Protein AF-A0A3D1IK55-F1 (afdb_monomer)

Solvent-accessible surface area (backbone atoms only — not comparable to full-atom values): 6256 Å² total; per-residue (Å²): 141,75,85,78,83,65,84,74,52,71,67,59,51,53,50,52,52,51,49,52,53,51,52,52,53,51,43,46,46,68,68,41,49,51,53,51,38,65,66,31,46,86,76,38,97,50,86,64,52,28,57,50,52,53,52,52,51,50,52,49,51,52,48,50,52,51,51,49,60,69,70,41,86,68,83,65,91,83,64,78,96,79,74,87,78,71,67,88,68,52,72,64,56,56,52,51,50,68,71,73,107

pLDDT: mean 78.89, std 16.86, range [40.12, 97.06]

Structure (mmCIF, N/CA/C/O backbone):
data_AF-A0A3D1IK55-F1
#
_entry.id   AF-A0A3D1IK55-F1
#
loop_
_atom_site.group_PDB
_atom_site.id
_atom_site.type_symbol
_atom_site.label_atom_id
_atom_site.label_alt_id
_atom_site.label_comp_id
_atom_site.label_asym_id
_atom_site.label_entity_id
_atom_site.label_seq_id
_atom_site.pdbx_PDB_ins_code
_atom_site.Cartn_x
_atom_site.Cartn_y
_atom_site.Cartn_z
_atom_site.occupancy
_atom_site.B_iso_or_equiv
_atom_site.auth_seq_id
_atom_site.auth_comp_id
_atom_site.auth_asym_id
_atom_site.auth_atom_id
_atom_site.pdbx_PDB_model_num
ATOM 1 N N . PRO A 1 1 ? -10.139 -14.509 28.830 1.00 49.94 1 PRO A N 1
ATOM 2 C CA . PRO A 1 1 ? -9.577 -13.491 27.900 1.00 49.94 1 PRO A CA 1
ATOM 3 C C . PRO A 1 1 ? -10.047 -12.035 28.146 1.00 49.94 1 PRO A C 1
ATOM 5 O O . PRO A 1 1 ? -9.653 -11.146 27.406 1.00 49.94 1 PRO A O 1
ATOM 8 N N . VAL A 1 2 ? -10.796 -11.778 29.229 1.00 51.91 2 VAL A N 1
ATOM 9 C CA . VAL A 1 2 ? -11.168 -10.440 29.752 1.00 51.91 2 VAL A CA 1
ATOM 10 C C . VAL A 1 2 ? -10.294 -10.058 30.975 1.00 51.91 2 VAL A C 1
ATOM 12 O O . VAL A 1 2 ? -10.516 -9.059 31.644 1.00 51.91 2 VAL A O 1
ATOM 15 N N . LEU A 1 3 ? -9.281 -10.876 31.293 1.00 60.66 3 LEU A N 1
ATOM 16 C CA . LEU A 1 3 ? -8.576 -10.866 32.586 1.00 60.66 3 LEU A CA 1
ATOM 17 C C . LEU A 1 3 ? -7.449 -9.822 32.715 1.00 60.66 3 LEU A C 1
ATOM 19 O O . LEU A 1 3 ? -6.943 -9.624 33.811 1.00 60.66 3 LEU A O 1
ATOM 23 N N . PHE A 1 4 ? -7.098 -9.105 31.644 1.00 59.81 4 PHE A N 1
ATOM 24 C CA . PHE A 1 4 ? -6.170 -7.965 31.689 1.00 59.81 4 PHE A CA 1
ATOM 25 C C . PHE A 1 4 ? -6.883 -6.679 31.257 1.00 59.81 4 PHE A C 1
ATOM 27 O O . PHE A 1 4 ? -6.470 -6.006 30.318 1.00 59.81 4 PHE A O 1
ATOM 34 N N . GLY A 1 5 ? -8.000 -6.371 31.925 1.00 56.53 5 GLY A N 1
ATOM 35 C CA . GLY A 1 5 ? -8.876 -5.222 31.674 1.00 56.53 5 GLY A CA 1
ATOM 36 C C . GLY A 1 5 ? -8.224 -3.857 31.911 1.00 56.53 5 GLY A C 1
ATOM 37 O O . GLY A 1 5 ? -8.634 -3.110 32.794 1.00 56.53 5 GLY A O 1
ATOM 38 N N . ARG A 1 6 ? -7.216 -3.504 31.113 1.00 70.81 6 ARG A N 1
ATOM 39 C CA . ARG A 1 6 ? -6.701 -2.141 31.013 1.00 70.81 6 ARG A CA 1
ATOM 40 C C . ARG A 1 6 ? -6.997 -1.621 29.622 1.00 70.81 6 ARG A C 1
ATOM 42 O O . ARG A 1 6 ? -6.419 -2.073 28.640 1.00 70.81 6 ARG A O 1
ATOM 49 N N . ILE A 1 7 ? -7.919 -0.667 29.559 1.00 75.06 7 ILE A N 1
ATOM 50 C CA . ILE A 1 7 ? -8.149 0.130 28.359 1.00 75.06 7 ILE A CA 1
ATOM 51 C C . ILE A 1 7 ? -6.857 0.937 28.151 1.00 75.06 7 ILE A C 1
ATOM 53 O O . ILE A 1 7 ? -6.496 1.711 29.044 1.00 75.06 7 ILE A O 1
ATOM 57 N N . PRO A 1 8 ? -6.110 0.731 27.052 1.00 79.69 8 PRO A N 1
ATOM 58 C CA . PRO A 1 8 ? -4.865 1.451 26.825 1.00 79.69 8 PRO A CA 1
ATOM 59 C C . PRO A 1 8 ? -5.129 2.958 26.768 1.00 79.69 8 PRO A C 1
ATOM 61 O O . PRO A 1 8 ? -6.182 3.408 26.306 1.00 79.69 8 PRO A O 1
ATOM 64 N N . SER A 1 9 ? -4.167 3.745 27.254 1.00 88.25 9 SER A N 1
ATOM 65 C CA . SER A 1 9 ? -4.266 5.203 27.195 1.00 88.25 9 SER A CA 1
ATOM 66 C C . SER A 1 9 ? -4.376 5.671 25.739 1.00 88.25 9 SER A C 1
ATOM 68 O O . SER A 1 9 ? -3.865 5.008 24.830 1.00 88.25 9 SER A O 1
ATOM 70 N N . ARG A 1 10 ? -5.015 6.826 25.503 1.00 88.56 10 ARG A N 1
ATOM 71 C CA . ARG A 1 10 ? -5.118 7.407 24.150 1.00 88.56 10 ARG A CA 1
ATOM 72 C C . ARG A 1 10 ? -3.741 7.522 23.489 1.00 88.56 10 ARG A C 1
ATOM 74 O O . ARG A 1 10 ? -3.581 7.065 22.368 1.00 88.56 10 ARG A O 1
ATOM 81 N N . ALA A 1 11 ? -2.744 7.986 24.242 1.00 90.44 11 ALA A N 1
ATOM 82 C CA . ALA A 1 11 ? -1.365 8.100 23.777 1.00 90.44 11 ALA A CA 1
ATOM 83 C C . ALA A 1 11 ? -0.775 6.757 23.314 1.00 90.44 11 ALA A C 1
ATOM 85 O O . ALA A 1 11 ? -0.144 6.694 22.266 1.00 90.44 11 ALA A O 1
ATOM 86 N N . THR A 1 12 ? -1.010 5.666 24.051 1.00 89.94 12 THR A N 1
ATOM 87 C CA . THR A 1 12 ? -0.525 4.329 23.664 1.00 89.94 12 THR A CA 1
ATOM 88 C C . THR A 1 12 ? -1.178 3.841 22.372 1.00 89.94 12 THR A C 1
ATOM 90 O O . THR A 1 12 ? -0.509 3.249 21.529 1.00 89.94 12 THR A O 1
ATOM 93 N N . ARG A 1 13 ? -2.477 4.104 22.195 1.00 89.50 13 ARG A N 1
ATOM 94 C CA . ARG A 1 13 ? -3.197 3.742 20.970 1.00 89.50 13 ARG A CA 1
ATOM 95 C C . ARG A 1 13 ? -2.703 4.551 19.773 1.00 89.50 13 ARG A C 1
ATOM 97 O O . ARG A 1 13 ? -2.431 3.967 18.728 1.00 89.50 13 ARG A O 1
ATOM 104 N N . ASP A 1 14 ? -2.543 5.858 19.936 1.00 92.56 14 ASP A N 1
ATOM 105 C CA . ASP A 1 14 ? -2.097 6.744 18.860 1.00 92.56 14 ASP A CA 1
ATOM 106 C C . ASP A 1 14 ? -0.647 6.412 18.460 1.00 92.56 14 ASP A C 1
ATOM 108 O O . ASP A 1 14 ? -0.341 6.323 17.272 1.00 92.56 14 ASP A O 1
ATOM 112 N N . LEU A 1 15 ? 0.210 6.080 19.437 1.00 94.56 15 LEU A N 1
ATOM 113 C CA . LEU A 1 15 ? 1.547 5.533 19.198 1.00 94.56 15 LEU A CA 1
ATOM 114 C C . LEU A 1 15 ? 1.491 4.224 18.394 1.00 94.56 15 LEU A C 1
ATOM 116 O O . LEU A 1 15 ? 2.220 4.086 17.417 1.00 94.56 15 LEU A O 1
ATOM 120 N N . SER A 1 16 ? 0.634 3.267 18.773 1.00 93.50 16 SER A N 1
ATOM 121 C CA . SER A 1 16 ? 0.538 1.986 18.054 1.00 93.50 16 SER A CA 1
ATOM 122 C C . SER A 1 16 ? 0.032 2.140 16.618 1.00 93.50 16 SER A C 1
ATOM 124 O O . SER A 1 16 ? 0.543 1.473 15.721 1.00 93.50 16 SER A O 1
ATOM 126 N N . LEU A 1 17 ? -0.928 3.045 16.389 1.00 93.06 17 LEU A N 1
ATOM 127 C CA . LEU A 1 17 ? -1.460 3.333 15.057 1.00 93.06 17 LEU A CA 1
ATOM 128 C C . LEU A 1 17 ? -0.405 4.026 14.189 1.00 93.06 17 LEU A C 1
ATOM 130 O O . LEU A 1 17 ? -0.198 3.626 13.046 1.00 93.06 17 LEU A O 1
ATOM 134 N N . GLY A 1 18 ? 0.307 5.012 14.744 1.00 93.56 18 GLY A N 1
ATOM 135 C CA . GLY A 1 18 ? 1.410 5.683 14.056 1.00 93.56 18 GLY A CA 1
ATOM 136 C C . GLY A 1 18 ? 2.568 4.736 13.739 1.00 93.56 18 GLY A C 1
ATOM 137 O O . GLY A 1 18 ? 3.109 4.774 12.637 1.00 93.56 18 GLY A O 1
ATOM 138 N N . PHE A 1 19 ? 2.910 3.836 14.665 1.00 96.19 19 PHE A N 1
ATOM 139 C CA . PHE A 1 19 ? 3.921 2.806 14.436 1.00 96.19 19 PHE A CA 1
ATOM 140 C C . PHE A 1 19 ? 3.518 1.866 13.295 1.00 96.19 19 PHE A C 1
ATOM 142 O O . PHE A 1 19 ? 4.300 1.675 12.367 1.00 96.19 19 PHE A O 1
ATOM 149 N N . ALA A 1 20 ? 2.293 1.332 13.316 1.00 94.75 20 ALA A N 1
ATOM 150 C CA . ALA A 1 20 ? 1.795 0.459 12.254 1.00 94.75 20 ALA A CA 1
ATOM 151 C C . ALA A 1 20 ? 1.793 1.160 10.883 1.00 94.75 20 ALA A C 1
ATOM 153 O O . ALA A 1 20 ? 2.261 0.585 9.900 1.00 94.75 20 ALA A O 1
ATOM 154 N N . ALA A 1 21 ? 1.348 2.420 10.828 1.00 94.50 21 ALA A N 1
ATOM 155 C CA . ALA A 1 21 ? 1.394 3.225 9.609 1.00 94.50 21 ALA A CA 1
ATOM 156 C C . ALA A 1 21 ? 2.836 3.418 9.103 1.00 94.50 21 ALA A C 1
ATOM 158 O O . ALA A 1 21 ? 3.106 3.229 7.919 1.00 94.50 21 ALA A O 1
ATOM 159 N N . GLY A 1 22 ? 3.779 3.726 9.999 1.00 95.50 22 GLY A N 1
ATOM 160 C CA . GLY A 1 22 ? 5.194 3.874 9.657 1.00 95.50 22 GLY A CA 1
ATOM 161 C C . GLY A 1 22 ? 5.817 2.587 9.110 1.00 95.50 22 GLY A C 1
ATOM 162 O O . GLY A 1 22 ? 6.498 2.625 8.086 1.00 95.50 22 GLY A O 1
ATOM 163 N N . VAL A 1 23 ? 5.540 1.440 9.742 1.00 97.06 23 VAL A N 1
ATOM 164 C CA . VAL A 1 23 ? 6.004 0.122 9.274 1.00 97.06 23 VAL A CA 1
ATOM 165 C C . VAL A 1 23 ? 5.474 -0.179 7.872 1.00 97.06 23 VAL A C 1
ATOM 167 O O . VAL A 1 23 ? 6.236 -0.623 7.016 1.00 97.06 23 VAL A O 1
ATOM 170 N N . MET A 1 24 ? 4.195 0.102 7.607 1.00 96.19 24 MET A N 1
ATOM 171 C CA . MET A 1 24 ? 3.584 -0.168 6.304 1.00 96.19 24 MET A CA 1
ATOM 172 C C . MET A 1 24 ? 4.136 0.741 5.197 1.00 96.19 24 MET A C 1
ATOM 174 O O . MET A 1 24 ? 4.380 0.270 4.085 1.00 96.19 24 MET A O 1
ATOM 178 N N . LEU A 1 25 ? 4.413 2.015 5.500 1.00 95.69 25 LEU A N 1
ATOM 179 C CA . LEU A 1 25 ? 5.093 2.919 4.567 1.00 95.69 25 LEU A CA 1
ATOM 180 C C . LEU A 1 25 ? 6.514 2.435 4.256 1.00 95.69 25 LEU A C 1
ATOM 182 O O . LEU A 1 25 ? 6.875 2.324 3.087 1.00 95.69 25 LEU A O 1
ATOM 186 N N . ALA A 1 26 ? 7.303 2.082 5.275 1.00 96.44 26 ALA A N 1
ATOM 187 C CA . ALA A 1 26 ? 8.656 1.567 5.075 1.00 96.44 26 ALA A CA 1
ATOM 188 C C . ALA A 1 26 ? 8.658 0.275 4.240 1.00 96.44 26 ALA A C 1
ATOM 190 O O . ALA A 1 26 ? 9.423 0.164 3.285 1.00 96.44 26 ALA A O 1
ATOM 191 N N . ALA A 1 27 ? 7.763 -0.669 4.546 1.00 96.00 27 ALA A N 1
ATOM 192 C CA . ALA A 1 27 ? 7.601 -1.898 3.772 1.00 96.00 27 ALA A CA 1
ATOM 193 C C . ALA A 1 27 ? 7.207 -1.611 2.315 1.00 96.00 27 ALA A C 1
ATOM 195 O O . ALA A 1 27 ? 7.749 -2.225 1.400 1.00 96.00 27 ALA A O 1
ATOM 196 N N . SER A 1 28 ? 6.326 -0.636 2.079 1.00 95.19 28 SER A N 1
ATOM 197 C CA . SER A 1 28 ? 5.945 -0.238 0.720 1.00 95.19 28 SER A CA 1
ATOM 198 C C . SER A 1 28 ? 7.156 0.244 -0.087 1.00 95.19 28 SER A C 1
ATOM 200 O O . SER A 1 28 ? 7.323 -0.155 -1.234 1.00 95.19 28 SER A O 1
ATOM 202 N N . PHE A 1 29 ? 8.058 1.028 0.506 1.00 94.50 29 PHE A N 1
ATOM 203 C CA . PHE A 1 29 ? 9.271 1.476 -0.186 1.00 94.50 29 PHE A CA 1
ATOM 204 C C . PHE A 1 29 ? 10.321 0.368 -0.345 1.00 94.50 29 PHE A C 1
ATOM 206 O O . PHE A 1 29 ? 10.754 0.089 -1.462 1.00 94.50 29 PHE A O 1
ATOM 213 N N . PHE A 1 30 ? 10.729 -0.271 0.754 1.00 94.94 30 PHE A N 1
ATOM 214 C CA . PHE A 1 30 ? 11.862 -1.201 0.758 1.00 94.94 30 PHE A CA 1
ATOM 215 C C . PHE A 1 30 ? 11.519 -2.597 0.245 1.00 94.94 30 PHE A C 1
ATOM 217 O O . PHE A 1 30 ? 12.379 -3.258 -0.328 1.00 94.94 30 PHE A O 1
ATOM 224 N N . SER A 1 31 ? 10.290 -3.065 0.461 1.00 95.81 31 SER A N 1
ATOM 225 C CA . SER A 1 31 ? 9.877 -4.424 0.097 1.00 95.81 31 SER A CA 1
ATOM 226 C C . SER A 1 31 ? 9.046 -4.485 -1.178 1.00 95.81 31 SER A C 1
ATOM 228 O O . SER A 1 31 ? 8.936 -5.568 -1.744 1.00 95.81 31 SER A O 1
ATOM 230 N N . LEU A 1 32 ? 8.472 -3.366 -1.637 1.00 94.62 32 LEU A N 1
ATOM 231 C CA . LEU A 1 32 ? 7.688 -3.331 -2.876 1.00 94.62 32 LEU A CA 1
ATOM 232 C C . LEU A 1 32 ? 8.339 -2.450 -3.946 1.00 94.62 32 LEU A C 1
ATOM 234 O O . LEU A 1 32 ? 8.696 -2.968 -4.997 1.00 94.62 32 LEU A O 1
ATOM 238 N N . ILE A 1 33 ? 8.531 -1.148 -3.698 1.00 94.25 33 ILE A N 1
ATOM 239 C CA . ILE A 1 33 ? 8.961 -0.198 -4.743 1.00 94.25 33 ILE A CA 1
ATOM 240 C C . ILE A 1 33 ? 10.378 -0.490 -5.242 1.00 94.25 33 ILE A C 1
ATOM 242 O O . ILE A 1 33 ? 10.567 -0.603 -6.450 1.00 94.25 33 ILE A O 1
ATOM 246 N N . ILE A 1 34 ? 11.360 -0.623 -4.344 1.00 93.75 34 ILE A N 1
ATOM 247 C CA . ILE A 1 34 ? 12.750 -0.896 -4.748 1.00 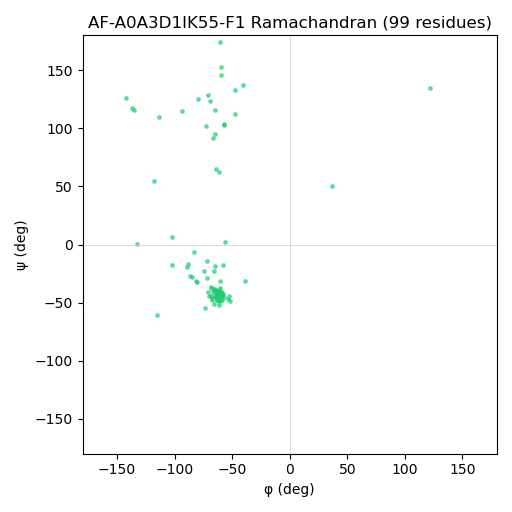93.75 34 ILE A CA 1
ATOM 248 C C . ILE A 1 34 ? 12.843 -2.237 -5.503 1.00 93.75 34 ILE A C 1
ATOM 250 O O . ILE A 1 34 ? 13.282 -2.219 -6.651 1.00 93.75 34 ILE A O 1
ATOM 254 N N . PRO A 1 35 ? 12.325 -3.367 -4.971 1.00 93.38 35 PRO A N 1
ATOM 255 C CA . PRO A 1 35 ? 12.348 -4.632 -5.706 1.00 93.38 35 PRO A CA 1
ATOM 256 C C . PRO A 1 35 ? 11.584 -4.597 -7.036 1.00 93.38 35 PRO A C 1
ATOM 258 O O . PRO A 1 35 ? 11.964 -5.292 -7.974 1.00 93.38 35 PRO A O 1
ATOM 261 N N . ALA A 1 36 ? 10.511 -3.804 -7.144 1.00 91.12 36 ALA A N 1
ATOM 262 C CA . ALA A 1 36 ? 9.772 -3.652 -8.396 1.00 91.12 36 ALA A CA 1
ATOM 263 C C . ALA A 1 36 ? 10.580 -2.904 -9.468 1.00 91.12 36 ALA A C 1
ATOM 265 O O . ALA A 1 36 ? 10.479 -3.247 -10.645 1.00 91.12 36 ALA A O 1
ATOM 266 N N . LEU A 1 37 ? 11.379 -1.906 -9.076 1.00 90.69 37 LEU A N 1
ATOM 267 C CA . LEU A 1 37 ? 12.288 -1.205 -9.987 1.00 90.69 37 LEU A CA 1
ATOM 268 C C . LEU A 1 37 ? 13.406 -2.137 -10.463 1.00 90.69 37 LEU A C 1
ATOM 270 O O . LEU A 1 37 ? 13.606 -2.249 -11.670 1.00 90.69 37 LEU A O 1
ATOM 274 N N . ASP A 1 38 ? 14.040 -2.866 -9.541 1.00 90.44 38 ASP A N 1
ATOM 275 C CA . ASP A 1 38 ? 15.108 -3.827 -9.853 1.00 90.44 38 ASP A CA 1
ATOM 276 C C . ASP A 1 38 ? 14.607 -4.952 -10.778 1.00 90.44 38 ASP A C 1
ATOM 278 O O . ASP A 1 38 ? 15.311 -5.397 -11.682 1.00 90.44 38 ASP A O 1
ATOM 282 N N . ALA A 1 39 ? 13.362 -5.404 -10.591 1.00 89.12 39 ALA A N 1
ATOM 283 C CA . ALA A 1 39 ? 12.743 -6.410 -11.453 1.00 89.12 39 ALA A CA 1
ATOM 284 C C . ALA A 1 39 ? 12.388 -5.874 -12.852 1.00 89.12 39 ALA A C 1
ATOM 286 O O . ALA A 1 39 ? 12.369 -6.641 -13.816 1.00 89.12 39 ALA A O 1
ATOM 287 N N . ALA A 1 40 ? 12.096 -4.577 -12.975 1.00 86.94 40 ALA A N 1
ATOM 288 C CA . ALA A 1 40 ? 11.744 -3.940 -14.241 1.00 86.94 40 ALA A CA 1
ATOM 289 C C . ALA A 1 40 ? 12.974 -3.473 -15.041 1.00 86.94 40 ALA A C 1
ATOM 291 O O . ALA A 1 40 ? 12.912 -3.423 -16.268 1.00 86.94 40 ALA A O 1
ATOM 292 N N . GLU A 1 41 ? 14.093 -3.170 -14.380 1.00 83.81 41 GLU A N 1
ATOM 293 C CA . GLU A 1 41 ? 15.351 -2.744 -15.005 1.00 83.81 41 GLU A CA 1
ATOM 294 C C . GLU A 1 41 ? 15.855 -3.680 -16.128 1.00 83.81 41 GLU A C 1
ATOM 296 O O . GLU A 1 41 ? 16.101 -3.185 -17.228 1.00 83.81 41 GLU A O 1
ATOM 301 N N . PRO A 1 42 ? 15.930 -5.019 -15.964 1.00 82.50 42 PRO A N 1
ATOM 302 C CA . PRO A 1 42 ? 16.388 -5.905 -17.039 1.00 82.50 42 PRO A CA 1
ATOM 303 C C . PRO A 1 42 ? 15.383 -6.050 -18.193 1.00 82.50 42 PRO A C 1
ATOM 305 O O . PRO A 1 42 ? 15.735 -6.579 -19.245 1.00 82.50 42 PRO A O 1
ATOM 308 N N . MET A 1 43 ? 14.128 -5.626 -18.010 1.00 79.88 43 MET A N 1
ATOM 309 C CA . MET A 1 43 ? 13.077 -5.751 -19.025 1.00 79.88 43 MET A CA 1
ATOM 310 C C . MET A 1 43 ? 13.029 -4.554 -19.984 1.00 79.88 43 MET A C 1
ATOM 312 O O . MET A 1 43 ? 12.423 -4.662 -21.051 1.00 79.88 43 MET A O 1
ATOM 316 N N . PHE A 1 44 ? 13.647 -3.421 -19.629 1.00 77.38 44 PHE A N 1
ATOM 317 C CA . PHE A 1 44 ? 13.584 -2.189 -20.414 1.00 77.38 44 PHE A CA 1
ATOM 318 C C . PHE A 1 44 ? 14.958 -1.518 -20.512 1.00 77.38 44 PHE A C 1
ATOM 320 O O . PHE A 1 44 ? 15.494 -1.029 -19.528 1.00 77.38 44 PHE A O 1
ATOM 327 N N . GLU A 1 45 ? 15.491 -1.403 -21.731 1.00 67.69 45 GLU A N 1
ATOM 328 C CA . GLU A 1 45 ? 16.810 -0.800 -22.004 1.00 67.69 45 GLU A CA 1
ATOM 329 C C . GLU A 1 45 ? 16.888 0.709 -21.668 1.00 67.69 45 GLU A C 1
ATOM 331 O O . GLU A 1 45 ? 17.974 1.262 -21.500 1.00 67.69 45 GLU A O 1
ATOM 336 N N . ASN A 1 46 ? 15.742 1.392 -21.551 1.00 68.88 46 ASN A N 1
ATOM 337 C CA . ASN A 1 46 ? 15.657 2.817 -21.219 1.00 68.88 46 ASN A CA 1
ATOM 338 C C . ASN A 1 46 ? 15.476 3.030 -19.709 1.00 68.88 46 ASN A C 1
ATOM 340 O O . ASN A 1 46 ? 14.400 2.762 -19.180 1.00 68.88 46 ASN A O 1
ATOM 344 N N . GLY A 1 47 ? 16.460 3.639 -19.039 1.00 71.75 47 GLY A N 1
ATOM 345 C CA . GLY A 1 47 ? 16.475 3.812 -17.574 1.00 71.75 47 GLY A CA 1
ATOM 346 C C . GLY A 1 47 ? 15.293 4.578 -16.950 1.00 71.75 47 GLY A C 1
ATOM 347 O O . GLY A 1 47 ? 15.039 4.443 -15.759 1.00 71.75 47 GLY A O 1
ATOM 348 N N . ALA A 1 48 ? 14.522 5.349 -17.727 1.00 82.50 48 ALA A N 1
ATOM 349 C CA . ALA A 1 48 ? 13.325 6.045 -17.233 1.00 82.50 48 ALA A CA 1
ATOM 350 C C . ALA A 1 48 ? 12.025 5.216 -17.334 1.00 82.50 48 ALA A C 1
ATOM 352 O O . ALA A 1 48 ? 11.047 5.519 -16.648 1.00 82.50 48 ALA A O 1
ATOM 353 N N . MET A 1 49 ? 11.990 4.178 -18.179 1.00 85.75 49 MET A N 1
ATOM 354 C CA . MET A 1 49 ? 10.786 3.368 -18.416 1.00 85.75 49 MET A CA 1
ATOM 355 C C . MET A 1 49 ? 10.390 2.492 -17.214 1.00 85.75 49 MET A C 1
ATOM 357 O O . MET A 1 49 ? 9.210 2.519 -16.858 1.00 85.75 49 MET A O 1
ATOM 361 N N . PRO A 1 50 ? 11.318 1.785 -16.534 1.00 86.62 50 PRO A N 1
ATOM 362 C CA . PRO A 1 50 ? 11.008 1.027 -15.319 1.00 86.62 50 PRO A CA 1
ATOM 363 C C . PRO A 1 50 ? 10.320 1.883 -14.248 1.00 86.62 50 PRO A C 1
ATOM 365 O O . PRO A 1 50 ? 9.268 1.514 -13.726 1.00 86.62 50 PRO A O 1
ATOM 368 N N . ALA A 1 51 ? 10.858 3.080 -13.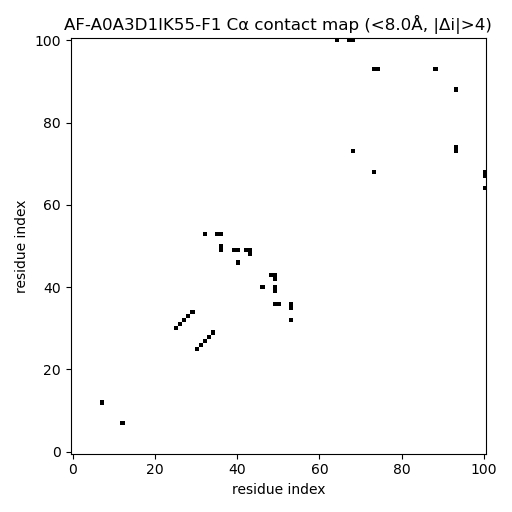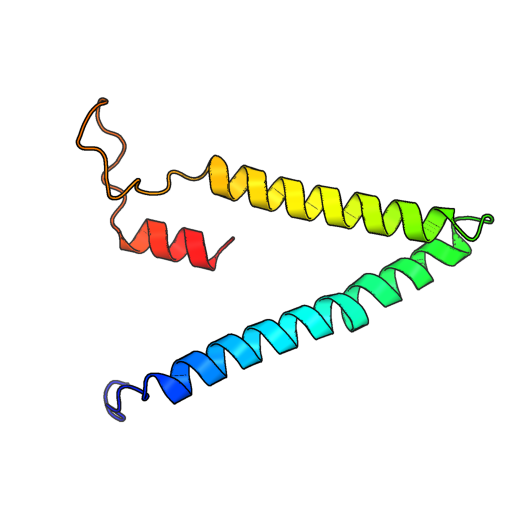990 1.00 89.44 51 ALA A N 1
ATOM 369 C CA . ALA A 1 51 ? 10.298 4.012 -13.017 1.00 89.44 51 ALA A CA 1
ATOM 370 C C . ALA A 1 51 ? 8.893 4.492 -13.405 1.00 89.44 51 ALA A C 1
ATOM 372 O O . ALA A 1 51 ? 8.000 4.539 -12.558 1.00 89.44 51 ALA A O 1
ATOM 373 N N . ALA A 1 52 ? 8.667 4.802 -14.686 1.00 91.06 52 ALA A N 1
ATOM 374 C CA . ALA A 1 52 ? 7.351 5.203 -15.172 1.00 91.06 52 ALA A CA 1
ATOM 375 C C . ALA A 1 52 ? 6.304 4.093 -14.977 1.00 91.06 52 ALA A C 1
ATOM 377 O O . ALA A 1 52 ? 5.201 4.368 -14.506 1.00 91.06 52 ALA A O 1
ATOM 378 N N . ILE A 1 53 ? 6.652 2.839 -15.280 1.00 91.00 53 ILE A N 1
ATOM 379 C CA . ILE A 1 53 ? 5.749 1.687 -15.138 1.00 91.00 53 ILE A CA 1
ATOM 380 C C . ILE A 1 53 ? 5.394 1.443 -13.670 1.00 91.00 53 ILE A C 1
ATOM 382 O O . ILE A 1 53 ? 4.217 1.263 -13.346 1.00 91.00 53 ILE A O 1
ATOM 386 N N . VAL A 1 54 ? 6.385 1.477 -12.774 1.00 92.62 54 VAL A N 1
ATOM 387 C CA . VAL A 1 54 ? 6.155 1.319 -11.331 1.00 92.62 54 VAL A CA 1
ATOM 388 C C . VAL A 1 54 ? 5.255 2.443 -10.806 1.00 92.62 54 VAL A C 1
ATOM 390 O O . VAL A 1 54 ? 4.258 2.162 -10.143 1.00 92.62 54 VAL A O 1
ATOM 393 N N . CYS A 1 55 ? 5.516 3.700 -11.177 1.00 92.94 55 CYS A N 1
ATOM 394 C CA . CYS A 1 55 ? 4.673 4.837 -10.797 1.00 92.94 55 CYS A CA 1
ATOM 395 C C . CYS A 1 55 ? 3.227 4.698 -11.292 1.00 92.94 55 CYS A C 1
ATOM 397 O O . CYS A 1 55 ? 2.292 4.881 -10.513 1.00 92.94 55 CYS A O 1
ATOM 399 N N . VAL A 1 56 ? 3.022 4.346 -12.566 1.00 94.81 56 VAL A N 1
ATOM 400 C CA . VAL A 1 56 ? 1.677 4.141 -13.130 1.00 94.81 56 VAL A CA 1
ATOM 401 C C . VAL A 1 56 ? 0.955 2.998 -12.415 1.00 94.81 56 VAL A C 1
ATOM 403 O O . VAL A 1 56 ? -0.226 3.127 -12.103 1.00 94.81 56 VAL A O 1
ATOM 406 N N . SER A 1 57 ? 1.660 1.912 -12.096 1.00 93.25 57 SER A N 1
ATOM 407 C CA .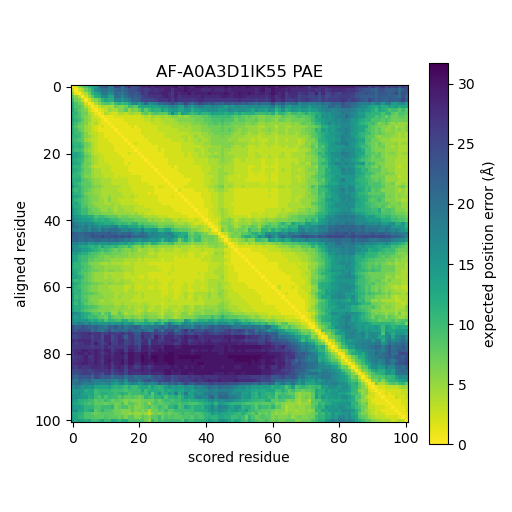 SER A 1 57 ? 1.091 0.762 -11.381 1.00 93.25 57 SER A CA 1
ATOM 408 C C . SER A 1 57 ? 0.646 1.132 -9.964 1.00 93.25 57 SER A C 1
ATOM 410 O O . SER A 1 57 ? -0.448 0.754 -9.544 1.00 93.25 57 SER A O 1
ATOM 412 N N . ILE A 1 58 ? 1.448 1.926 -9.246 1.00 94.94 58 ILE A N 1
ATOM 413 C CA . ILE A 1 58 ? 1.095 2.440 -7.914 1.00 94.94 58 ILE A CA 1
ATOM 414 C C . ILE A 1 58 ? -0.136 3.344 -7.999 1.00 94.94 58 ILE A C 1
ATOM 416 O O . ILE A 1 58 ? -1.082 3.156 -7.237 1.00 94.94 58 ILE A O 1
ATOM 420 N N . LEU A 1 59 ? -0.163 4.289 -8.944 1.00 95.69 59 LEU A N 1
ATOM 421 C CA . LEU A 1 59 ? -1.305 5.189 -9.137 1.00 95.69 59 LEU A CA 1
ATOM 422 C C . LEU A 1 59 ? -2.582 4.425 -9.495 1.00 95.69 59 LEU A C 1
ATOM 424 O O . LEU A 1 59 ? -3.655 4.761 -8.997 1.00 95.69 59 LEU A O 1
ATOM 428 N N . LEU A 1 60 ? -2.473 3.378 -10.315 1.00 96.31 60 LEU A N 1
ATOM 429 C CA . LEU A 1 60 ? -3.597 2.514 -10.663 1.00 96.31 60 LEU A CA 1
ATOM 430 C C . LEU A 1 60 ? -4.108 1.751 -9.435 1.00 96.31 60 LEU A C 1
ATOM 432 O O . LEU A 1 60 ? -5.315 1.722 -9.205 1.00 96.31 60 LEU A O 1
ATOM 436 N N . GLY A 1 61 ? -3.212 1.199 -8.612 1.00 93.44 61 GLY A N 1
ATOM 437 C CA . GLY A 1 61 ? -3.571 0.548 -7.349 1.00 93.44 61 GLY A CA 1
ATOM 438 C C . GLY A 1 61 ? -4.253 1.507 -6.369 1.00 93.44 61 GLY A C 1
ATOM 439 O O . GLY A 1 61 ? -5.330 1.205 -5.857 1.00 93.44 61 GLY A O 1
ATOM 440 N N . MET A 1 62 ? -3.686 2.701 -6.173 1.00 93.12 62 MET A N 1
ATOM 441 C CA . MET A 1 62 ? -4.290 3.761 -5.356 1.00 93.12 62 MET A CA 1
ATOM 442 C C . MET A 1 62 ? -5.672 4.164 -5.882 1.00 93.12 62 MET A C 1
ATOM 444 O O . MET A 1 62 ? -6.613 4.303 -5.104 1.00 93.12 62 MET A O 1
ATOM 448 N N . GLY A 1 63 ? -5.811 4.318 -7.200 1.00 93.62 63 GLY A N 1
ATOM 449 C CA . GLY A 1 63 ? -7.079 4.634 -7.851 1.00 93.62 63 GLY A CA 1
ATOM 450 C C . GLY A 1 63 ? -8.124 3.532 -7.673 1.00 93.62 63 GLY A C 1
ATOM 451 O O . GLY A 1 63 ? -9.286 3.834 -7.409 1.00 93.62 63 GLY A O 1
ATOM 452 N N . ALA A 1 64 ? -7.722 2.261 -7.752 1.00 91.12 64 ALA A N 1
ATOM 453 C CA . ALA A 1 64 ? -8.606 1.128 -7.498 1.00 91.12 64 ALA A CA 1
ATOM 454 C C . ALA A 1 64 ? -9.119 1.127 -6.050 1.00 91.12 64 ALA A C 1
ATOM 456 O O . ALA A 1 64 ? -10.326 1.015 -5.839 1.00 91.12 64 ALA A O 1
ATOM 457 N N . VAL A 1 65 ? -8.237 1.338 -5.067 1.00 88.81 65 VAL A N 1
ATOM 458 C CA . VAL A 1 65 ? -8.621 1.442 -3.647 1.00 88.81 65 VAL A CA 1
ATOM 459 C C . VAL A 1 65 ? -9.535 2.647 -3.411 1.00 88.81 65 VAL A C 1
ATOM 461 O O . VAL A 1 65 ? -10.567 2.513 -2.756 1.00 88.81 65 VAL A O 1
ATOM 464 N N . ALA A 1 66 ? -9.230 3.807 -3.999 1.00 86.56 66 ALA A N 1
ATOM 465 C CA . ALA A 1 66 ? -10.074 4.998 -3.897 1.00 86.56 66 ALA A CA 1
ATOM 466 C C . ALA A 1 66 ? -11.472 4.773 -4.498 1.00 86.56 66 ALA A C 1
ATOM 468 O O . ALA A 1 66 ? -12.479 5.140 -3.892 1.00 86.56 66 ALA A O 1
ATOM 469 N N . LEU A 1 67 ? -11.551 4.113 -5.658 1.00 86.81 67 LEU A N 1
ATOM 470 C CA . LEU A 1 67 ? -12.818 3.760 -6.294 1.00 86.81 67 LEU A CA 1
ATOM 471 C C . LEU A 1 67 ? -13.615 2.761 -5.450 1.00 86.81 67 LEU A C 1
ATOM 473 O O . LEU A 1 67 ? -14.837 2.870 -5.368 1.00 86.81 67 LEU A O 1
ATOM 477 N N . MET A 1 68 ? -12.942 1.785 -4.836 1.00 84.12 68 MET A N 1
ATOM 478 C CA . MET A 1 68 ? -13.576 0.851 -3.908 1.00 84.12 68 MET A CA 1
ATOM 479 C C . MET A 1 68 ? -14.130 1.596 -2.697 1.00 84.12 68 MET A C 1
ATOM 481 O O . MET A 1 68 ? -15.291 1.394 -2.366 1.00 84.12 68 MET A O 1
ATOM 485 N N . ASN A 1 69 ? -13.364 2.506 -2.096 1.00 83.12 69 ASN A N 1
ATOM 486 C CA . ASN A 1 69 ? -13.820 3.311 -0.965 1.00 83.12 69 ASN A CA 1
ATOM 487 C C . ASN A 1 69 ? -15.062 4.163 -1.301 1.00 83.12 69 ASN A C 1
ATOM 489 O O . ASN A 1 69 ? -15.985 4.234 -0.495 1.00 83.12 69 ASN A O 1
ATOM 493 N N . GLU A 1 70 ? -15.118 4.760 -2.496 1.00 77.88 70 GLU A N 1
ATOM 494 C CA . GLU A 1 70 ? -16.272 5.557 -2.942 1.00 77.88 70 GLU A CA 1
ATOM 495 C C . GLU A 1 70 ? -17.506 4.692 -3.246 1.00 77.88 70 GLU A C 1
ATOM 497 O O . GLU A 1 70 ? -18.630 5.047 -2.898 1.00 77.88 70 GLU A O 1
ATOM 502 N N . LYS A 1 71 ? -17.309 3.534 -3.893 1.00 76.12 71 LYS A N 1
ATOM 503 C CA . LYS A 1 71 ? -18.403 2.609 -4.234 1.00 76.12 71 LYS A CA 1
ATOM 504 C C . LYS A 1 71 ? -18.927 1.831 -3.036 1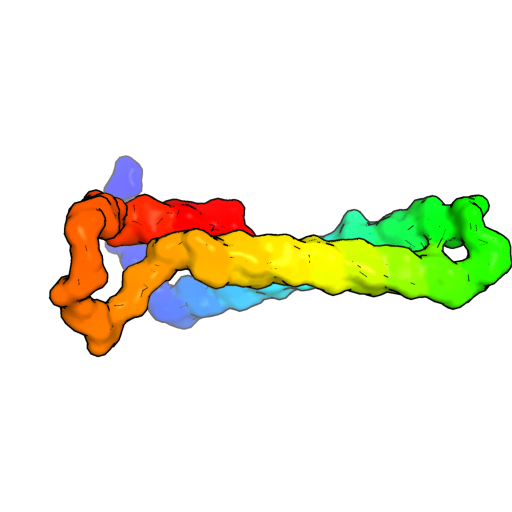.00 76.12 71 LYS A C 1
ATOM 506 O O . LYS A 1 71 ? -20.049 1.322 -3.087 1.00 76.12 71 LYS A O 1
ATOM 511 N N . LEU A 1 72 ? -18.120 1.679 -1.991 1.00 68.81 72 LEU A N 1
ATOM 512 C CA . LEU A 1 72 ? -18.564 1.052 -0.762 1.00 68.81 72 LEU A CA 1
ATOM 513 C C . LEU A 1 72 ? -19.542 1.999 -0.062 1.00 68.81 72 LEU A C 1
ATOM 515 O O . LEU A 1 72 ? -19.222 3.175 0.119 1.00 68.81 72 LEU A O 1
ATOM 519 N N . PRO A 1 73 ? -20.736 1.510 0.321 1.00 59.69 73 PRO A N 1
ATOM 520 C CA . PRO A 1 73 ? -21.748 2.333 0.961 1.00 59.69 73 PRO A CA 1
ATOM 521 C C . PRO A 1 73 ? -21.234 2.769 2.333 1.00 59.69 73 PRO A C 1
ATOM 523 O O . PRO A 1 73 ? -21.383 2.061 3.324 1.00 59.69 73 PRO A O 1
ATOM 526 N N . HIS A 1 74 ? -20.585 3.925 2.393 1.00 60.75 74 HIS A N 1
ATOM 527 C CA . HIS A 1 74 ? -20.200 4.571 3.633 1.00 60.75 74 HIS A CA 1
ATOM 528 C C . HIS A 1 74 ? -21.439 5.287 4.183 1.00 60.75 74 HIS A C 1
ATOM 530 O O . HIS A 1 74 ? -22.077 6.074 3.482 1.00 60.75 74 HIS A O 1
ATOM 536 N N . GLU A 1 75 ? -21.818 5.000 5.434 1.00 50.94 75 GLU A N 1
ATOM 537 C CA . GLU A 1 75 ? -22.879 5.749 6.117 1.00 50.94 75 GLU A CA 1
ATOM 538 C C . GLU A 1 75 ? -22.487 7.236 6.138 1.00 50.94 75 GLU A C 1
ATOM 540 O O . GLU A 1 75 ? -21.641 7.666 6.924 1.00 50.94 75 GLU A O 1
ATOM 545 N N . HIS A 1 76 ? -23.111 8.044 5.278 1.00 50.72 76 HIS A N 1
ATOM 546 C CA . HIS A 1 76 ? -23.109 9.491 5.423 1.00 50.72 76 HIS A CA 1
ATOM 547 C C . HIS A 1 76 ? -23.859 9.816 6.722 1.00 50.72 76 HIS A C 1
ATOM 549 O O . HIS A 1 76 ? -25.081 9.920 6.751 1.00 50.72 76 HIS A O 1
ATOM 555 N N . PHE A 1 77 ? -23.113 9.983 7.816 1.00 50.56 77 PHE A N 1
ATOM 556 C CA . PHE A 1 77 ? -23.597 10.267 9.175 1.00 50.56 77 PHE A CA 1
ATOM 557 C C . PHE A 1 77 ? -24.486 11.527 9.315 1.00 50.56 77 PHE A C 1
ATOM 559 O O . PHE A 1 77 ? -24.862 11.874 10.434 1.00 50.56 77 PHE A O 1
ATOM 566 N N . ARG A 1 78 ? -24.802 12.256 8.233 1.00 46.53 78 ARG A N 1
ATOM 567 C CA . ARG A 1 78 ? -25.362 13.616 8.303 1.00 46.53 78 ARG A CA 1
ATOM 568 C C . ARG A 1 78 ? -26.583 13.919 7.430 1.00 46.53 78 ARG A C 1
ATOM 570 O O . ARG A 1 78 ? -27.084 15.035 7.519 1.00 46.53 78 ARG A O 1
ATOM 577 N N . THR A 1 79 ? -27.111 12.976 6.659 1.00 41.38 79 THR A N 1
ATOM 578 C CA . THR A 1 79 ? -28.292 13.222 5.813 1.00 41.38 79 THR A CA 1
ATOM 579 C C . THR A 1 79 ? -29.261 12.057 5.958 1.00 41.38 79 THR A C 1
ATOM 581 O O . THR A 1 79 ? -28.913 10.913 5.695 1.00 41.38 79 THR A O 1
ATOM 584 N N . GLY A 1 80 ? -30.441 12.353 6.509 1.00 48.56 80 GLY A N 1
ATOM 585 C CA . GLY A 1 80 ? -31.449 11.374 6.908 1.00 48.56 80 GLY A CA 1
ATOM 586 C C . GLY A 1 80 ? -31.983 10.491 5.775 1.00 48.56 80 GLY A C 1
ATOM 587 O O . GLY A 1 80 ? -31.663 10.672 4.606 1.00 48.56 80 GLY A O 1
ATOM 588 N N . ARG A 1 81 ? -32.813 9.520 6.180 1.00 50.28 81 ARG A N 1
ATOM 589 C CA . ARG A 1 81 ? -33.449 8.485 5.346 1.00 50.28 81 ARG A CA 1
ATOM 590 C C . ARG A 1 81 ? -34.102 9.046 4.076 1.00 50.28 81 ARG A C 1
ATOM 592 O O . ARG A 1 81 ? -35.182 9.616 4.178 1.00 50.28 81 ARG A O 1
ATOM 599 N N . GLU A 1 82 ? -33.547 8.711 2.913 1.00 40.12 82 GLU A N 1
ATOM 600 C CA . GLU A 1 82 ? -34.279 8.643 1.641 1.00 40.12 82 GLU A CA 1
ATOM 601 C C . GLU A 1 82 ? -33.781 7.453 0.795 1.00 40.12 82 GLU A C 1
ATOM 603 O 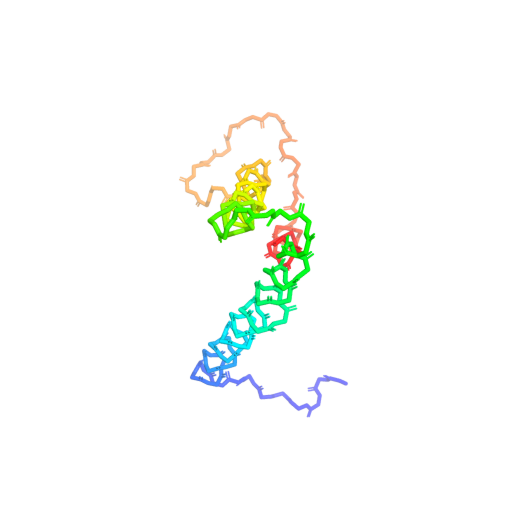O . GLU A 1 82 ? -32.584 7.319 0.551 1.00 40.12 82 GLU A O 1
ATOM 608 N N . GLY A 1 83 ? -34.706 6.581 0.366 1.00 44.44 83 GLY A N 1
ATOM 609 C CA . GLY A 1 83 ? -34.462 5.456 -0.557 1.00 44.44 83 GLY A CA 1
ATOM 610 C C . GLY A 1 83 ? -34.823 4.065 0.010 1.00 44.44 83 GLY A C 1
ATOM 611 O O . GLY A 1 83 ? -34.497 3.783 1.164 1.00 44.44 83 GLY A O 1
ATOM 612 N N . PRO A 1 84 ? -35.518 3.195 -0.757 1.00 46.66 84 PRO A N 1
ATOM 613 C CA . PRO A 1 84 ? -36.130 1.964 -0.253 1.00 46.66 84 PRO A CA 1
ATOM 614 C C . PRO A 1 84 ? -35.063 0.935 0.133 1.00 46.66 84 PRO A C 1
ATOM 616 O O . PRO A 1 84 ? -34.210 0.591 -0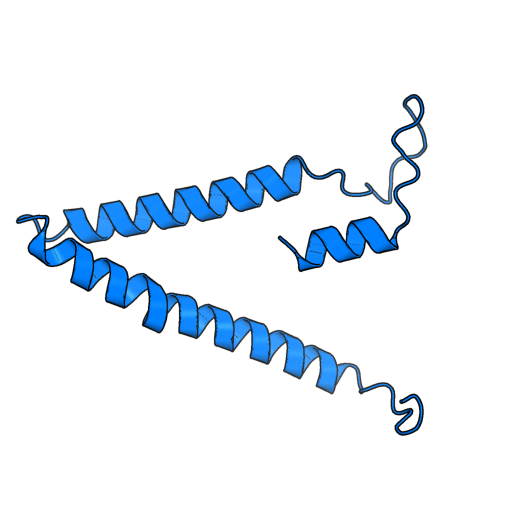.676 1.00 46.66 84 PRO A O 1
ATOM 619 N N . GLU A 1 85 ? -35.120 0.488 1.390 1.00 49.53 85 GLU A N 1
ATOM 620 C CA . GLU A 1 85 ? -34.287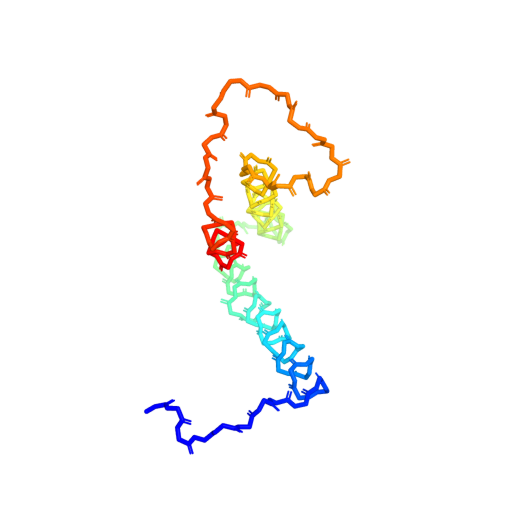 -0.562 1.995 1.00 49.53 85 GLU A CA 1
ATOM 621 C C . GLU A 1 85 ? -32.824 -0.597 1.526 1.00 49.53 85 GLU A C 1
ATOM 623 O O . GLU A 1 85 ? -32.286 -1.653 1.193 1.00 49.53 85 GLU A O 1
ATOM 628 N N . ALA A 1 86 ? -32.135 0.550 1.553 1.00 48.50 86 ALA A N 1
ATOM 629 C CA . ALA A 1 86 ? -30.682 0.530 1.664 1.00 48.50 86 ALA A CA 1
ATOM 630 C C . ALA A 1 86 ? -30.364 -0.246 2.948 1.00 48.50 86 ALA A C 1
ATOM 632 O O . ALA A 1 86 ? -30.641 0.220 4.057 1.00 48.50 86 ALA A O 1
ATOM 633 N N . ALA A 1 87 ? -29.946 -1.495 2.739 1.00 51.72 87 ALA A N 1
ATOM 634 C CA . ALA A 1 87 ? -29.882 -2.563 3.713 1.00 51.72 87 ALA A CA 1
ATOM 635 C C . ALA A 1 87 ? -29.392 -2.057 5.066 1.00 51.72 87 ALA A C 1
ATOM 637 O O . ALA A 1 87 ? -28.428 -1.298 5.138 1.00 51.72 87 ALA A O 1
ATOM 638 N N . SER A 1 88 ? -30.044 -2.514 6.133 1.00 53.94 88 SER A N 1
ATOM 639 C CA . SER A 1 88 ? -29.650 -2.331 7.528 1.00 53.94 88 SER A CA 1
ATOM 640 C C . SER A 1 88 ? -28.288 -2.982 7.803 1.00 53.94 88 SER A C 1
ATOM 642 O O . SER A 1 88 ? -28.176 -3.951 8.562 1.00 53.94 88 SER A O 1
ATOM 644 N N . LEU A 1 89 ? -27.238 -2.513 7.138 1.00 55.28 89 LEU A N 1
ATOM 645 C CA . LEU A 1 89 ? -25.902 -3.026 7.285 1.00 55.28 89 LEU A CA 1
ATOM 646 C C . LEU A 1 89 ? -25.430 -2.531 8.642 1.00 55.28 89 LEU A C 1
ATOM 648 O O . LEU A 1 89 ? -25.137 -1.359 8.853 1.00 55.28 89 LEU A O 1
ATOM 652 N N . ARG A 1 90 ? -25.473 -3.442 9.612 1.00 63.56 90 ARG A N 1
ATOM 653 C CA . ARG A 1 90 ? -25.126 -3.174 11.006 1.00 63.56 90 ARG A CA 1
ATOM 654 C C . ARG A 1 90 ? -23.798 -2.415 11.026 1.00 63.56 90 ARG A C 1
ATOM 656 O O . ARG A 1 90 ? -22.866 -2.882 10.392 1.00 63.56 90 ARG A O 1
ATOM 663 N N . ARG A 1 91 ? -23.671 -1.327 11.794 1.00 63.75 91 ARG A N 1
ATOM 664 C CA . ARG A 1 91 ? -22.435 -0.518 11.960 1.00 63.75 91 ARG A CA 1
ATOM 665 C C . ARG A 1 91 ? -21.126 -1.329 12.028 1.00 63.75 91 ARG A C 1
ATOM 667 O O . ARG A 1 91 ? -20.078 -0.877 11.586 1.00 63.75 91 ARG A O 1
ATOM 674 N N . VAL A 1 92 ? -21.197 -2.547 12.566 1.00 74.25 92 VAL A N 1
ATOM 675 C CA . VAL A 1 92 ? -20.107 -3.534 12.587 1.00 74.25 92 VAL A CA 1
ATOM 676 C C . VAL A 1 92 ? -19.602 -3.907 11.184 1.00 74.25 92 VAL A C 1
ATOM 678 O O . VAL A 1 92 ? -18.400 -3.975 10.985 1.00 74.25 92 VAL A O 1
ATOM 681 N N . TRP A 1 93 ? -20.483 -4.129 10.211 1.00 75.31 93 TRP A N 1
ATOM 682 C CA . TRP A 1 93 ? -20.125 -4.449 8.828 1.00 75.31 93 TRP A CA 1
ATOM 683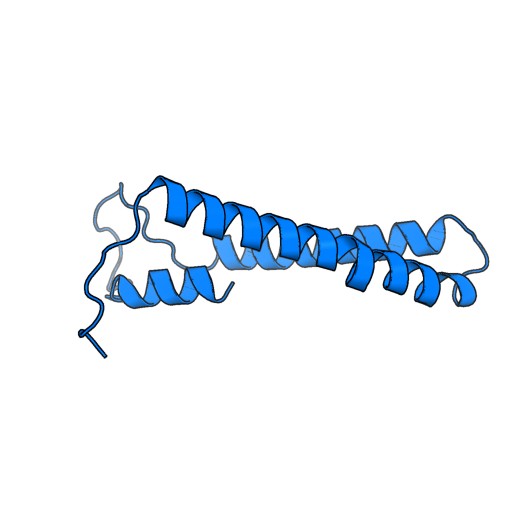 C C . TRP A 1 93 ? -19.416 -3.295 8.121 1.00 75.31 93 TRP A C 1
ATOM 685 O O . TRP A 1 93 ? -18.436 -3.538 7.430 1.00 75.31 93 TRP A O 1
ATOM 695 N N . LEU A 1 94 ? -19.836 -2.050 8.356 1.00 68.69 94 LEU A N 1
ATOM 696 C CA . LEU A 1 94 ? -19.135 -0.870 7.834 1.00 68.69 94 LEU A CA 1
ATOM 697 C C . LEU A 1 94 ? -17.721 -0.754 8.412 1.00 68.69 94 LEU A C 1
ATOM 699 O O . LEU A 1 94 ? -16.774 -0.460 7.691 1.00 68.69 94 LEU A O 1
ATOM 703 N N . PHE A 1 95 ? -17.565 -1.055 9.703 1.00 74.62 95 PHE A N 1
ATOM 704 C CA . PHE A 1 95 ? -16.257 -1.094 10.354 1.00 74.62 95 PHE A CA 1
ATOM 705 C C . PHE A 1 95 ? -15.363 -2.225 9.823 1.00 74.62 95 PHE A C 1
ATOM 707 O O . PHE A 1 95 ? -14.178 -2.008 9.597 1.00 74.62 95 PHE A O 1
ATOM 714 N N . ILE A 1 96 ? -15.920 -3.417 9.588 1.00 80.06 96 ILE A N 1
ATOM 715 C CA . ILE A 1 96 ? -15.177 -4.546 9.003 1.00 80.06 96 ILE A CA 1
ATOM 716 C C . ILE A 1 96 ? -14.708 -4.200 7.590 1.00 80.06 96 ILE A C 1
ATOM 718 O O . ILE A 1 96 ? -13.542 -4.419 7.270 1.00 80.06 96 ILE A O 1
ATOM 722 N N . ILE A 1 97 ? -15.590 -3.629 6.768 1.00 78.44 97 ILE A N 1
ATOM 723 C CA . ILE A 1 97 ? -15.251 -3.179 5.416 1.00 78.44 97 ILE A CA 1
ATOM 724 C C . ILE A 1 97 ? -14.099 -2.168 5.471 1.00 78.44 97 ILE A C 1
ATOM 726 O O . ILE A 1 97 ? -13.132 -2.342 4.743 1.00 78.44 97 ILE A O 1
ATOM 730 N N . ALA A 1 98 ? -14.145 -1.198 6.389 1.00 76.75 98 ALA A N 1
ATOM 731 C CA . ALA A 1 98 ? -13.097 -0.188 6.551 1.00 76.75 98 ALA A CA 1
ATOM 732 C C . ALA A 1 98 ? -11.735 -0.732 7.028 1.00 76.75 98 ALA A C 1
ATOM 734 O O . ALA A 1 98 ? -10.728 -0.071 6.830 1.00 76.75 98 ALA A O 1
ATOM 735 N N . ILE A 1 99 ? -11.689 -1.894 7.689 1.00 81.81 99 ILE A N 1
ATOM 736 C CA . ILE A 1 99 ? -10.423 -2.566 8.048 1.00 81.81 99 ILE A CA 1
ATOM 737 C C . ILE A 1 99 ? -9.906 -3.433 6.893 1.00 81.81 99 ILE A C 1
ATOM 739 O O . ILE A 1 99 ? -8.714 -3.713 6.813 1.00 81.81 99 ILE A O 1
ATOM 743 N N . THR A 1 100 ? -10.813 -3.926 6.048 1.00 82.62 100 THR A N 1
ATOM 744 C CA . THR A 1 100 ? -10.490 -4.897 4.994 1.00 82.62 100 THR A CA 1
ATOM 745 C C . THR A 1 100 ? -9.901 -4.231 3.751 1.00 82.62 100 THR A C 1
ATOM 747 O O . THR A 1 100 ? -9.115 -4.867 3.051 1.00 82.62 100 THR A O 1
ATOM 750 N N . ILE A 1 101 ? -10.310 -2.992 3.465 1.00 70.56 101 ILE A N 1
ATOM 751 C CA . ILE A 1 101 ? -9.832 -2.184 2.331 1.00 70.56 101 ILE A CA 1
ATOM 752 C C . ILE A 1 101 ? -8.711 -1.240 2.755 1.00 70.56 101 ILE A C 1
ATOM 754 O O . ILE A 1 101 ? -7.841 -0.983 1.898 1.00 70.56 101 ILE A O 1
#

Secondary structure (DSSP, 8-state):
--TT--PPPHHHHHHHHHHHHHHHHHHIIIIIIHHHHHHHGGG-SSTTHHHHHHHHHHHHHHHHHHHHHHHS----TTS---STT-----HHHHHHHHHH-

Mean predicted aligned error: 11.0 Å

Sequence (101 aa):
PVLFGRIPSRATRDLSLGFAAGVMLAASFFSLIIPALDAAEPMFENGAMPAAIVCVSILLGMGAVALMNEKLPHEHFRTGREGPEAASLRRVWLFIIAITI

Nearest PDB structures (foldseek):
  1m8l-assembly1_A  TM=3.039E-01  e=6.151E+00  unclassified

Foldseek 3Di:
DCVPPDDDDPVVVVVVVVVVVVVVVVCCVPVPQVVQLVVCPVVDPDSVVSVVVSVVVVVVVVVVVVVVVVPPPDPPVPDDDDDPCPDPCDPVNNVVSVVVD

Radius of gyration: 20.57 Å; Cα contacts (8 Å, |Δi|>4): 24; chains: 1; bounding box: 53×27×55 Å